Protein AF-A0A538P2T9-F1 (afdb_monomer)

pLDDT: mean 84.72, std 11.04, range [47.62, 96.12]

Solvent-accessible surface area (backbone atoms only — not comparable to full-atom values): 4036 Å² total; per-residue (Å²): 135,86,79,75,62,54,85,51,79,92,61,58,73,82,88,78,77,76,52,95,94,52,77,62,62,46,79,79,47,77,78,52,97,55,32,29,37,27,42,32,79,87,74,50,75,45,83,43,71,62,52,71,75,49,66,67,27,46,91,128

Secondary structure (DSSP, 8-state):
-------SGGGPPPPPPP-TT---EEEEEEEETTEEEEEETTS-EEEEE--HHHHTTS--

Mean predicted aligned error: 6.43 Å

Sequence (60 aa):
MGKRKVLSEANLKELVVPQEGELLGRVTKIEGGEHVVVKCVDGKVRLGRIRGKMKRRVWI

Foldseek 3Di:
DDDAACPDPVPDDPDDDADVVDWDWDFDADPDPQWTWTQTPVRDIDIDGDDPVCVVHDDD

Radius of gyration: 13.16 Å; Cα contacts (8 Å, |Δi|>4): 64; chains: 1; bounding box: 31×24×31 Å

Structure (mmCIF, N/CA/C/O backbone):
data_AF-A0A538P2T9-F1
#
_entry.id   AF-A0A538P2T9-F1
#
loop_
_atom_site.group_PDB
_atom_site.id
_atom_site.type_symbol
_atom_site.label_atom_id
_atom_site.label_alt_id
_atom_site.label_comp_id
_atom_site.label_asym_id
_atom_site.label_entity_id
_atom_site.label_seq_id
_atom_site.pdbx_PDB_ins_code
_atom_site.Cartn_x
_atom_site.Cartn_y
_atom_site.Cartn_z
_atom_site.occupancy
_atom_site.B_iso_or_equiv
_atom_site.auth_seq_id
_atom_site.auth_comp_id
_atom_site.auth_asym_id
_atom_site.auth_atom_id
_atom_site.pdbx_PDB_model_num
ATOM 1 N N . MET A 1 1 ? 19.961 -7.000 -16.546 1.00 47.62 1 MET A N 1
ATOM 2 C CA . MET A 1 1 ? 18.681 -6.725 -17.242 1.00 47.62 1 MET A CA 1
ATOM 3 C C . MET A 1 1 ? 17.885 -5.680 -16.450 1.00 47.62 1 MET A C 1
ATOM 5 O O . MET A 1 1 ? 17.271 -6.005 -15.436 1.00 47.62 1 MET A O 1
ATOM 9 N N . GLY A 1 2 ? 18.015 -4.398 -16.811 1.00 55.94 2 GLY A N 1
ATOM 10 C CA . GLY A 1 2 ? 17.440 -3.272 -16.061 1.00 55.94 2 GLY A CA 1
ATOM 11 C C . GLY A 1 2 ? 15.910 -3.292 -16.084 1.00 55.94 2 GLY A C 1
ATOM 12 O O . GLY A 1 2 ? 15.299 -3.485 -17.129 1.00 55.94 2 GLY A O 1
ATOM 13 N N . LYS A 1 3 ? 15.269 -3.146 -14.921 1.00 61.44 3 LYS A N 1
ATOM 14 C CA . LYS A 1 3 ? 13.804 -3.200 -14.815 1.00 61.44 3 LYS A CA 1
ATOM 15 C C . LYS A 1 3 ? 13.221 -1.840 -15.221 1.00 61.44 3 LYS A C 1
ATOM 17 O O . LYS A 1 3 ? 13.475 -0.855 -14.538 1.00 61.44 3 LYS A O 1
ATOM 22 N N . ARG A 1 4 ? 12.454 -1.820 -16.318 1.00 67.56 4 ARG A N 1
ATOM 23 C CA . ARG A 1 4 ? 11.808 -0.637 -16.918 1.00 67.56 4 ARG A CA 1
ATOM 24 C C . ARG A 1 4 ? 10.937 0.095 -15.884 1.00 67.56 4 ARG A C 1
ATOM 26 O O . ARG A 1 4 ? 10.143 -0.549 -15.193 1.00 67.56 4 ARG A O 1
ATOM 33 N N . LYS A 1 5 ?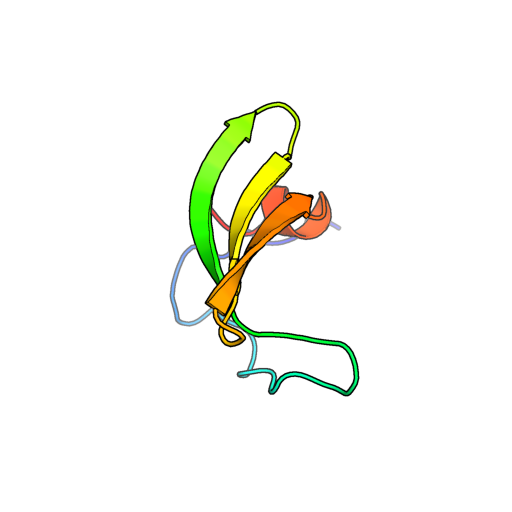 11.124 1.414 -15.751 1.00 67.00 5 LYS A N 1
ATOM 34 C CA . LYS A 1 5 ? 10.228 2.287 -14.977 1.00 67.00 5 LYS A CA 1
ATOM 35 C C . LYS A 1 5 ? 8.889 2.391 -15.707 1.00 67.00 5 LYS A C 1
ATOM 37 O O . LYS A 1 5 ? 8.873 2.443 -16.936 1.00 67.00 5 LYS A O 1
ATOM 42 N N . VAL A 1 6 ? 7.791 2.415 -14.960 1.00 73.19 6 VAL A N 1
ATOM 43 C CA . VAL A 1 6 ? 6.467 2.704 -15.516 1.00 73.19 6 VAL A CA 1
ATOM 44 C C . VAL A 1 6 ? 6.368 4.223 -15.625 1.00 73.19 6 VAL A C 1
ATOM 46 O O . VAL A 1 6 ? 6.304 4.907 -14.610 1.00 73.19 6 VAL A O 1
ATOM 49 N N . LEU A 1 7 ? 6.472 4.740 -16.851 1.00 69.50 7 LEU A N 1
ATOM 50 C CA . LEU A 1 7 ? 6.463 6.181 -17.143 1.00 69.50 7 LEU A CA 1
ATOM 51 C C . LEU A 1 7 ? 5.131 6.652 -17.748 1.00 69.50 7 LEU A C 1
ATOM 53 O O . LEU A 1 7 ? 4.834 7.837 -17.697 1.00 69.50 7 LEU A O 1
ATOM 57 N N . SER A 1 8 ? 4.344 5.740 -18.323 1.00 71.56 8 SER A N 1
ATOM 58 C CA . SER A 1 8 ? 3.055 6.033 -18.956 1.00 71.56 8 SER A CA 1
ATOM 59 C C . SER A 1 8 ? 2.069 4.884 -18.755 1.00 71.56 8 SER A C 1
ATOM 61 O O . SER A 1 8 ? 2.487 3.740 -18.546 1.00 71.56 8 SER A O 1
ATOM 63 N N . GLU A 1 9 ? 0.772 5.181 -18.858 1.00 69.94 9 GLU A N 1
ATOM 64 C CA . GLU A 1 9 ? -0.321 4.211 -18.688 1.00 69.94 9 GLU A CA 1
ATOM 65 C C . GLU A 1 9 ? -0.221 3.019 -19.652 1.00 69.94 9 GLU A C 1
ATOM 67 O O . GLU A 1 9 ? -0.525 1.895 -19.269 1.00 69.94 9 GLU A O 1
ATOM 72 N N . ALA A 1 10 ? 0.341 3.215 -20.851 1.00 70.38 10 ALA A N 1
ATOM 73 C CA . ALA A 1 10 ? 0.603 2.145 -21.822 1.00 70.38 10 ALA A CA 1
ATOM 74 C C . ALA A 1 10 ? 1.588 1.064 -21.325 1.00 70.38 10 ALA A C 1
ATOM 76 O O . ALA A 1 10 ? 1.694 -0.003 -21.923 1.00 70.38 10 ALA A O 1
ATOM 77 N N . ASN A 1 11 ? 2.336 1.335 -20.250 1.00 68.25 11 ASN A N 1
ATOM 78 C CA . ASN A 1 11 ? 3.253 0.382 -19.620 1.00 68.25 11 ASN A CA 1
ATOM 79 C C . ASN A 1 11 ? 2.685 -0.225 -18.324 1.00 68.25 11 ASN A C 1
ATOM 81 O O . ASN A 1 11 ? 3.422 -0.898 -17.592 1.00 68.25 11 ASN A O 1
ATOM 85 N N . LEU A 1 12 ? 1.415 0.041 -18.000 1.00 70.62 12 LEU A N 1
ATOM 86 C CA . LEU A 1 12 ? 0.745 -0.606 -16.880 1.00 70.62 12 LEU A CA 1
ATOM 87 C C . LEU A 1 12 ? 0.541 -2.087 -17.198 1.00 70.62 12 LEU A C 1
ATOM 89 O O . LEU A 1 12 ? 0.254 -2.481 -18.325 1.00 70.62 12 LEU A O 1
ATOM 93 N N . LYS A 1 13 ? 0.737 -2.923 -16.180 1.00 71.56 13 LYS A N 1
ATOM 94 C CA . LYS A 1 13 ? 0.341 -4.326 -16.267 1.00 71.56 13 LYS A CA 1
ATOM 95 C C . LYS A 1 13 ? -1.181 -4.429 -16.262 1.00 71.56 13 LYS A C 1
ATOM 97 O O . LYS A 1 13 ? -1.853 -3.528 -15.765 1.00 71.56 13 LYS A O 1
ATOM 102 N N . GLU A 1 14 ? -1.682 -5.560 -16.748 1.00 80.12 14 GLU A N 1
ATOM 103 C CA . GLU A 1 14 ? -3.082 -5.950 -16.593 1.00 80.12 14 GLU A CA 1
ATOM 104 C C . GLU A 1 14 ? -3.550 -5.790 -15.140 1.00 80.12 14 GLU A C 1
ATOM 106 O O . GLU A 1 14 ? -2.786 -6.007 -14.190 1.00 80.12 14 GLU A O 1
ATOM 111 N N . LEU A 1 15 ? -4.810 -5.380 -14.990 1.00 80.25 15 LEU A N 1
ATOM 112 C CA . LEU A 1 15 ? -5.467 -5.220 -13.699 1.00 80.25 15 LEU A CA 1
ATOM 113 C C . LEU A 1 15 ? -5.472 -6.560 -12.959 1.00 80.25 15 LEU A C 1
ATOM 115 O O . LEU A 1 15 ? -5.972 -7.562 -13.463 1.00 80.25 15 LEU A O 1
ATOM 119 N N . VAL A 1 16 ? -4.922 -6.562 -11.746 1.00 82.75 16 VAL A N 1
ATOM 120 C CA . VAL A 1 16 ? -4.916 -7.734 -10.869 1.00 82.75 16 VAL A CA 1
ATOM 121 C C . VAL A 1 16 ? -6.030 -7.564 -9.847 1.00 82.75 16 VAL A C 1
ATOM 123 O O . VAL A 1 16 ? -6.047 -6.579 -9.106 1.00 82.75 16 VAL A O 1
ATOM 126 N N . VAL A 1 17 ? -6.959 -8.517 -9.813 1.00 87.19 17 VAL A N 1
ATOM 127 C CA . VAL A 1 17 ? -7.966 -8.605 -8.751 1.00 87.19 17 VAL A CA 1
ATOM 128 C C . VAL A 1 17 ? -7.326 -9.154 -7.469 1.00 87.19 17 VAL A C 1
ATOM 130 O O . VAL A 1 17 ? -6.459 -10.028 -7.564 1.00 87.19 17 VAL A O 1
ATOM 133 N N . PRO A 1 18 ? -7.705 -8.646 -6.282 1.00 88.38 18 PRO A N 1
ATOM 134 C CA . PRO A 1 18 ? -7.151 -9.123 -5.019 1.00 88.38 18 PRO A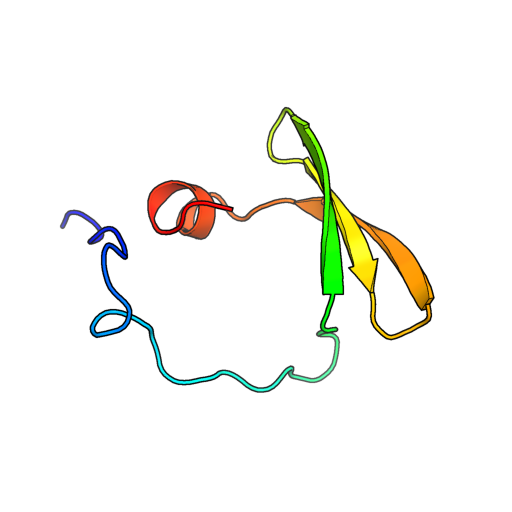 CA 1
ATOM 135 C C . PRO A 1 18 ? -7.459 -10.611 -4.822 1.00 88.38 18 PRO A C 1
ATOM 137 O O . PRO A 1 18 ? -8.584 -11.055 -5.055 1.00 88.38 18 PRO A O 1
ATOM 140 N N . GLN A 1 19 ? -6.450 -11.368 -4.398 1.00 91.31 19 GLN A N 1
ATOM 141 C CA . GLN A 1 19 ? -6.592 -12.783 -4.053 1.00 91.31 19 GLN A CA 1
ATOM 142 C C . GLN A 1 19 ? -6.976 -12.965 -2.579 1.00 91.31 19 GLN A C 1
ATOM 144 O O . GLN A 1 19 ? -7.059 -12.006 -1.809 1.00 91.31 19 GLN A O 1
ATOM 149 N N . GLU A 1 20 ? -7.212 -14.209 -2.170 1.00 88.88 20 GLU A N 1
ATOM 150 C CA . GLU A 1 20 ? -7.480 -14.540 -0.774 1.00 88.88 20 GLU A CA 1
ATOM 151 C C .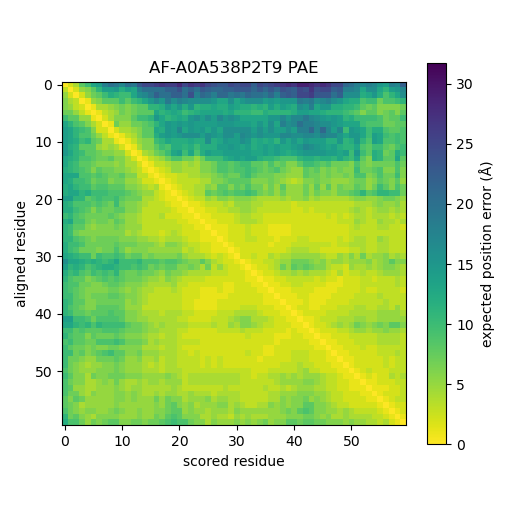 GLU A 1 20 ? -6.323 -14.065 0.126 1.00 88.88 20 GLU A C 1
ATOM 153 O O . GLU A 1 20 ? -5.155 -14.383 -0.101 1.00 88.88 20 GLU A O 1
ATOM 158 N N . GLY A 1 21 ? -6.645 -13.236 1.123 1.00 88.12 21 GLY A N 1
ATOM 159 C CA . GLY A 1 21 ? -5.660 -12.592 1.999 1.00 88.12 21 GLY A CA 1
ATOM 160 C C . GLY A 1 21 ? -5.112 -11.247 1.501 1.00 88.12 21 GLY A C 1
ATOM 161 O O . GLY A 1 21 ? -4.361 -10.597 2.230 1.00 88.12 21 GLY A O 1
ATOM 162 N N . GLU A 1 22 ? -5.502 -10.781 0.312 1.00 90.56 22 GLU A N 1
ATOM 163 C CA . GLU A 1 22 ? -5.189 -9.438 -0.178 1.00 90.56 22 GLU A CA 1
ATOM 164 C C . GLU A 1 22 ? -6.376 -8.486 -0.000 1.00 90.56 22 GLU A C 1
ATOM 166 O O . GLU A 1 22 ? -7.542 -8.843 -0.150 1.00 90.56 22 GLU A O 1
ATOM 171 N N . LEU A 1 23 ? -6.069 -7.231 0.322 1.00 91.19 23 LEU A N 1
ATOM 172 C CA . LEU A 1 23 ? -7.057 -6.179 0.530 1.00 91.19 23 LEU A CA 1
ATOM 173 C C . LEU A 1 23 ? -6.644 -4.940 -0.248 1.00 91.19 23 LEU A C 1
ATOM 175 O O . LEU A 1 23 ? -5.476 -4.541 -0.245 1.00 91.19 23 LEU A O 1
ATOM 179 N N . LEU A 1 24 ? -7.627 -4.290 -0.862 1.00 91.88 24 LEU A N 1
ATOM 180 C CA . LEU A 1 24 ? -7.427 -2.972 -1.442 1.00 91.88 24 LEU A CA 1
ATOM 181 C C . LEU A 1 24 ? -7.286 -1.935 -0.322 1.00 91.88 24 LEU A C 1
ATOM 183 O O . LEU A 1 24 ? -7.883 -2.042 0.755 1.00 91.88 24 LEU A O 1
ATOM 187 N N . GLY A 1 25 ? -6.488 -0.906 -0.577 1.00 92.88 25 GLY A N 1
ATOM 188 C CA . GLY A 1 25 ? -6.284 0.170 0.376 1.00 92.88 25 GLY A CA 1
ATOM 189 C C . GLY A 1 25 ? -5.730 1.424 -0.277 1.00 92.88 25 GLY A C 1
ATOM 190 O O . GLY A 1 25 ? -5.074 1.365 -1.316 1.00 92.88 25 GLY A O 1
ATOM 191 N N . ARG A 1 26 ? -6.006 2.567 0.350 1.00 93.19 26 ARG A N 1
ATOM 192 C CA . ARG A 1 26 ? -5.511 3.878 -0.072 1.00 93.19 26 ARG A CA 1
ATOM 193 C C . ARG A 1 26 ? -4.411 4.337 0.872 1.00 93.19 26 ARG A C 1
ATOM 195 O O . ARG A 1 26 ? -4.606 4.340 2.088 1.00 93.19 26 ARG A O 1
ATOM 202 N N . VAL A 1 27 ? -3.267 4.728 0.318 1.00 93.38 27 VAL A N 1
ATOM 203 C CA . VAL A 1 27 ? -2.176 5.324 1.098 1.00 93.38 27 VAL A CA 1
ATOM 204 C C . VAL A 1 27 ? -2.639 6.680 1.627 1.00 93.38 27 VAL A C 1
ATOM 206 O O . VAL A 1 27 ? -3.150 7.499 0.865 1.00 93.38 27 VAL A O 1
ATOM 209 N N . THR A 1 28 ? -2.491 6.901 2.931 1.00 93.88 28 THR A N 1
ATOM 210 C CA . THR A 1 28 ? -2.833 8.167 3.593 1.00 93.88 28 THR A CA 1
ATOM 211 C C . THR A 1 28 ? -1.597 8.984 3.943 1.00 93.88 28 THR A C 1
ATOM 213 O O . THR A 1 28 ? -1.636 10.206 3.843 1.00 93.88 28 THR A O 1
ATOM 216 N N . LYS A 1 29 ? -0.499 8.331 4.345 1.00 93.19 29 LYS A N 1
ATOM 217 C CA . LYS A 1 29 ? 0.752 8.994 4.733 1.00 93.19 29 LYS A CA 1
ATOM 218 C C . LYS A 1 29 ? 1.964 8.098 4.474 1.00 93.19 29 LYS A C 1
ATOM 220 O O . LYS A 1 29 ? 1.872 6.876 4.581 1.00 93.19 29 LYS A O 1
ATOM 225 N N . ILE A 1 30 ? 3.104 8.708 4.156 1.00 92.81 30 ILE A N 1
ATOM 226 C CA . ILE A 1 30 ? 4.406 8.037 4.057 1.00 92.81 30 ILE A CA 1
ATOM 227 C C . ILE A 1 30 ? 5.195 8.361 5.332 1.00 92.81 30 ILE A C 1
ATOM 229 O O . ILE A 1 30 ? 5.471 9.527 5.596 1.00 92.81 30 ILE A O 1
ATOM 233 N N . GLU A 1 31 ? 5.553 7.343 6.119 1.00 90.38 31 GLU A N 1
ATOM 234 C CA . GLU A 1 31 ? 6.301 7.511 7.385 1.00 90.38 31 GLU A CA 1
ATOM 235 C C . GLU A 1 31 ? 7.825 7.475 7.179 1.00 90.38 31 GLU A C 1
ATOM 237 O O . GLU A 1 31 ? 8.597 7.752 8.091 1.00 90.38 31 GLU A O 1
ATOM 242 N N . GLY A 1 32 ? 8.279 7.147 5.967 1.00 87.25 32 GLY A N 1
ATOM 243 C CA . GLY A 1 32 ? 9.696 6.977 5.657 1.00 87.25 32 GLY A CA 1
ATOM 244 C C . GLY A 1 32 ? 10.174 5.540 5.876 1.00 87.25 32 GLY A C 1
ATOM 245 O O . GLY A 1 32 ? 9.423 4.657 6.286 1.00 87.25 32 GLY A O 1
ATOM 246 N N . GLY A 1 33 ? 11.421 5.252 5.491 1.00 87.94 33 GLY A N 1
ATOM 247 C CA . GLY A 1 33 ? 11.993 3.905 5.641 1.00 87.94 33 GLY A CA 1
ATOM 248 C C . GLY A 1 33 ? 11.203 2.789 4.938 1.00 87.94 33 GLY A C 1
ATOM 249 O O . GLY A 1 33 ? 11.194 1.665 5.418 1.00 87.94 33 GLY A O 1
ATOM 250 N N . GLU A 1 34 ? 10.529 3.095 3.819 1.00 88.31 34 GLU A N 1
ATOM 251 C CA . GLU A 1 34 ? 9.636 2.184 3.069 1.00 88.31 34 GLU A CA 1
ATOM 252 C C . GLU A 1 34 ? 8.290 1.859 3.740 1.00 88.31 34 GLU A C 1
ATOM 254 O O . GLU A 1 34 ? 7.528 1.056 3.195 1.00 88.31 34 GLU A O 1
ATOM 259 N N . HIS A 1 35 ? 7.971 2.500 4.865 1.00 92.75 35 HIS A N 1
ATOM 260 C CA . HIS A 1 35 ? 6.701 2.329 5.562 1.00 92.75 35 HIS A CA 1
ATOM 261 C C . HIS A 1 35 ? 5.674 3.378 5.129 1.00 92.75 35 HIS A C 1
ATOM 263 O O . HIS A 1 35 ? 5.980 4.563 4.961 1.00 92.75 35 HIS A O 1
ATOM 269 N N . VAL A 1 36 ? 4.436 2.922 4.954 1.00 94.81 36 VAL A N 1
ATOM 270 C CA . VAL A 1 36 ? 3.285 3.742 4.571 1.00 94.81 36 VAL A CA 1
ATOM 271 C C . VAL A 1 36 ? 2.082 3.402 5.432 1.00 94.81 36 VAL A C 1
ATOM 273 O O . VAL A 1 36 ? 1.845 2.241 5.754 1.00 94.81 36 VAL A O 1
ATOM 276 N N . VAL A 1 37 ? 1.297 4.409 5.780 1.00 95.25 37 VAL A N 1
ATOM 277 C CA . VAL A 1 37 ? -0.001 4.227 6.422 1.00 95.25 37 VAL A CA 1
ATOM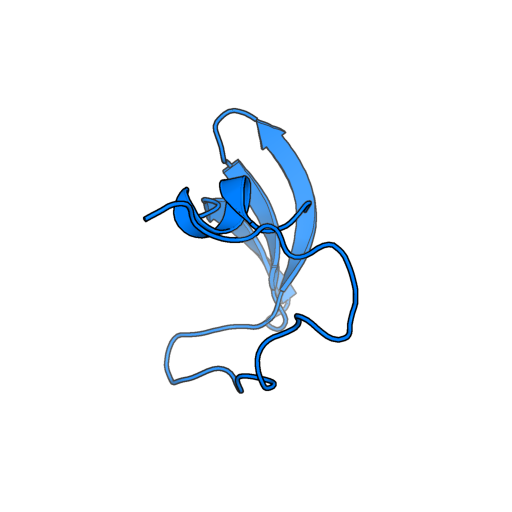 278 C C . VAL 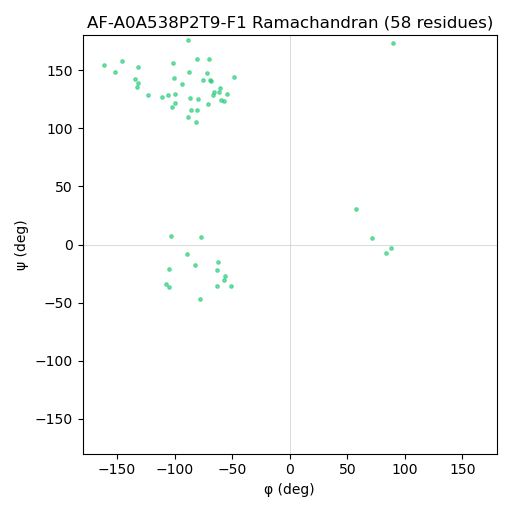A 1 37 ? -1.044 4.038 5.327 1.00 95.25 37 VAL A C 1
ATOM 280 O O . VAL A 1 37 ? -1.142 4.843 4.399 1.00 95.25 37 VAL A O 1
ATOM 283 N N . VAL A 1 38 ? -1.808 2.953 5.420 1.00 96.06 38 VAL A N 1
ATOM 284 C CA . VAL A 1 38 ? -2.820 2.569 4.434 1.00 96.06 38 VAL A CA 1
ATOM 285 C C . VAL A 1 38 ? -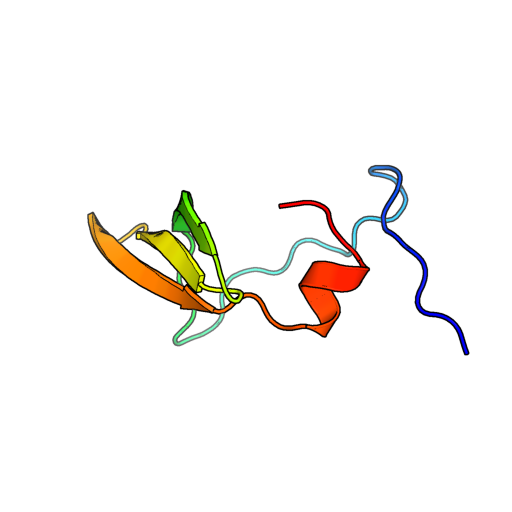4.165 2.432 5.128 1.00 96.06 38 VAL A C 1
ATOM 287 O O . VAL A 1 38 ? -4.289 1.718 6.124 1.00 96.06 38 VAL A O 1
ATOM 290 N N . LYS A 1 39 ? -5.187 3.090 4.578 1.00 96.12 39 LYS A N 1
ATOM 291 C CA . LYS A 1 39 ? -6.587 2.858 4.934 1.00 96.12 39 LYS A CA 1
ATOM 292 C C . LYS A 1 39 ? -7.135 1.749 4.042 1.00 96.12 39 LYS A C 1
ATOM 294 O O . LYS A 1 39 ? -7.285 1.942 2.836 1.00 96.12 39 LYS A O 1
ATOM 299 N N . CYS A 1 40 ? -7.381 0.586 4.628 1.00 94.56 40 CYS A N 1
ATOM 300 C CA 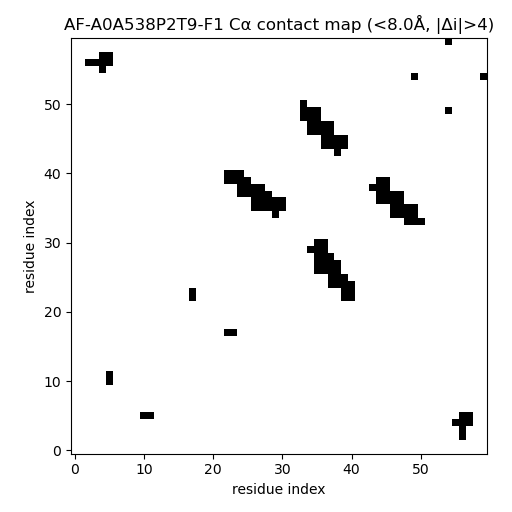. CYS A 1 40 ? -7.896 -0.585 3.929 1.00 94.56 40 CYS A CA 1
ATOM 301 C C . CYS A 1 40 ? -9.419 -0.496 3.737 1.00 94.56 40 CYS A C 1
ATOM 303 O O . CYS A 1 40 ? -10.109 0.235 4.453 1.00 94.56 40 CYS A O 1
ATOM 305 N N . VAL A 1 41 ? -9.947 -1.259 2.777 1.00 93.25 41 VAL A N 1
ATOM 306 C CA . VAL A 1 41 ? -11.396 -1.325 2.492 1.00 93.25 41 VAL A CA 1
ATOM 307 C C . VAL A 1 41 ? -12.236 -1.871 3.647 1.00 93.25 41 VAL A C 1
ATOM 309 O O . VAL A 1 41 ? -13.413 -1.554 3.742 1.00 93.25 41 VAL A O 1
ATOM 312 N N . ASP A 1 42 ? -11.633 -2.624 4.565 1.00 92.94 42 ASP A N 1
ATOM 313 C CA . ASP A 1 42 ? -12.284 -3.120 5.784 1.00 92.94 42 ASP A CA 1
ATOM 314 C C . ASP A 1 42 ? -12.422 -2.048 6.885 1.00 92.94 42 ASP A C 1
ATOM 316 O O . ASP A 1 42 ? -12.797 -2.352 8.016 1.00 92.94 42 ASP A O 1
ATOM 320 N N . GLY A 1 43 ? -12.074 -0.793 6.579 1.00 92.88 43 GLY A N 1
ATOM 321 C CA . GLY A 1 43 ? -12.176 0.351 7.484 1.00 92.88 43 GLY A CA 1
ATOM 322 C C . GLY A 1 43 ? -10.999 0.508 8.448 1.00 92.88 43 GLY A C 1
ATOM 323 O O . GLY A 1 43 ? -10.900 1.538 9.115 1.00 92.88 43 GLY A O 1
ATOM 324 N N . LYS A 1 44 ? -10.074 -0.456 8.506 1.00 94.81 44 LYS A N 1
ATOM 325 C CA . LYS A 1 44 ? -8.917 -0.407 9.407 1.00 94.81 44 LYS A CA 1
ATOM 326 C C . LYS A 1 44 ? -7.740 0.326 8.767 1.00 94.81 44 LYS A C 1
ATOM 328 O O . LYS A 1 44 ? -7.510 0.265 7.557 1.00 94.81 44 LYS A O 1
ATOM 333 N N . VAL A 1 45 ? -6.956 0.994 9.609 1.00 95.56 45 VAL A N 1
ATOM 334 C CA . VAL A 1 45 ? -5.702 1.646 9.218 1.00 95.56 45 VAL A CA 1
ATOM 335 C C . VAL A 1 45 ? -4.538 0.746 9.612 1.00 95.56 45 VAL A C 1
ATOM 337 O O . VAL A 1 45 ? -4.477 0.269 10.744 1.00 95.56 45 VAL A O 1
ATOM 340 N N . ARG A 1 46 ? -3.628 0.484 8.672 1.00 94.56 46 ARG A N 1
ATOM 341 C CA . ARG A 1 46 ? -2.479 -0.411 8.862 1.00 94.56 46 ARG A CA 1
ATOM 342 C C . ARG A 1 46 ? -1.192 0.238 8.382 1.00 94.56 46 ARG A C 1
ATOM 344 O O . ARG A 1 46 ? -1.208 1.044 7.452 1.00 94.56 46 ARG A O 1
ATOM 351 N N . LEU A 1 47 ? -0.074 -0.172 8.975 1.00 94.44 47 LEU A N 1
ATOM 352 C CA . LEU A 1 47 ? 1.251 0.133 8.450 1.00 94.44 47 LEU A CA 1
ATOM 353 C C . LEU A 1 47 ? 1.626 -0.924 7.402 1.00 94.44 47 LEU A C 1
ATOM 355 O O . LEU A 1 47 ? 1.738 -2.109 7.710 1.00 94.44 47 LEU A O 1
ATOM 359 N N . GLY A 1 48 ? 1.790 -0.496 6.157 1.00 93.44 48 GLY A N 1
ATOM 360 C CA . GLY A 1 48 ? 2.274 -1.313 5.053 1.00 93.44 48 GLY A CA 1
ATOM 361 C C . GLY A 1 48 ? 3.744 -1.037 4.752 1.00 93.44 48 GLY A C 1
ATOM 362 O O . GLY A 1 48 ? 4.254 0.051 5.017 1.00 93.44 48 GLY A O 1
ATOM 363 N N . ARG A 1 49 ? 4.424 -2.014 4.145 1.00 93.56 49 ARG A N 1
ATOM 364 C CA . ARG A 1 49 ? 5.787 -1.854 3.621 1.00 93.56 49 ARG A CA 1
ATOM 365 C C . ARG A 1 49 ? 5.783 -1.901 2.099 1.00 93.56 49 ARG A C 1
ATOM 3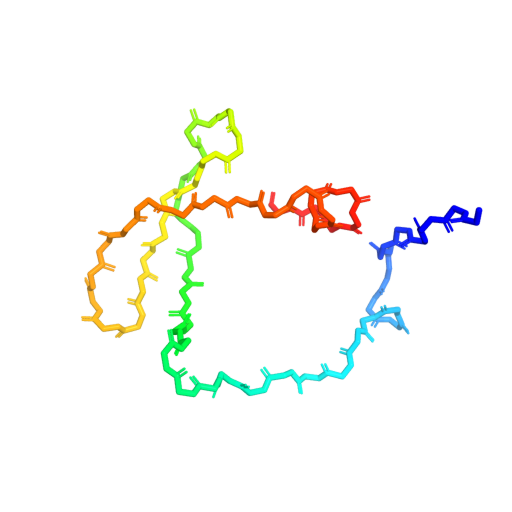67 O O . ARG A 1 49 ? 5.321 -2.878 1.505 1.00 93.56 49 ARG A O 1
ATOM 374 N N . ILE A 1 50 ? 6.360 -0.889 1.457 1.00 92.12 50 ILE A N 1
ATOM 375 C CA . ILE A 1 50 ? 6.524 -0.870 0.002 1.00 92.12 50 ILE A CA 1
ATOM 376 C C . ILE A 1 50 ? 7.595 -1.895 -0.384 1.00 92.12 50 ILE A C 1
ATOM 378 O O . ILE A 1 50 ? 8.756 -1.799 0.009 1.00 92.12 50 ILE A O 1
ATOM 382 N N . ARG A 1 51 ? 7.233 -2.879 -1.215 1.00 89.06 51 ARG A N 1
ATOM 383 C CA . ARG A 1 51 ? 8.207 -3.840 -1.757 1.00 89.06 51 ARG A CA 1
ATOM 384 C C . ARG A 1 51 ? 9.253 -3.082 -2.583 1.00 89.06 51 ARG A C 1
ATOM 386 O O . ARG A 1 51 ? 8.897 -2.364 -3.515 1.00 89.06 51 ARG A O 1
ATOM 393 N N . GLY A 1 52 ? 10.546 -3.327 -2.361 1.00 87.62 52 GLY A N 1
ATOM 394 C CA . GLY A 1 52 ? 11.623 -2.635 -3.092 1.00 87.62 52 GLY A CA 1
ATOM 395 C C . GLY A 1 52 ? 11.548 -2.757 -4.626 1.00 87.62 52 GLY A C 1
ATOM 396 O O . GLY A 1 52 ? 11.965 -1.851 -5.349 1.00 87.62 52 GLY A O 1
ATOM 397 N N . LYS A 1 53 ? 10.946 -3.840 -5.154 1.00 86.81 53 LYS A N 1
ATOM 398 C CA . LYS A 1 53 ? 10.656 -3.979 -6.597 1.00 86.81 53 LYS A CA 1
ATOM 399 C C . LYS A 1 53 ? 9.673 -2.910 -7.103 1.00 86.81 53 LYS A C 1
ATOM 401 O O . LYS A 1 53 ? 9.814 -2.486 -8.243 1.00 86.81 53 LYS A O 1
ATOM 406 N N . MET A 1 54 ? 8.698 -2.512 -6.285 1.00 85.88 54 MET A N 1
ATOM 407 C CA . MET A 1 54 ? 7.675 -1.511 -6.601 1.00 85.88 54 MET A CA 1
ATOM 408 C C . MET A 1 54 ? 8.245 -0.096 -6.489 1.00 85.88 54 MET A C 1
ATOM 410 O O . MET A 1 54 ? 8.157 0.652 -7.455 1.00 85.88 54 MET A O 1
ATOM 414 N N . LYS A 1 55 ? 8.966 0.202 -5.398 1.00 83.62 55 LYS A N 1
ATOM 415 C CA . LYS A 1 55 ? 9.650 1.489 -5.162 1.00 83.62 55 LYS A CA 1
ATOM 416 C C . LYS A 1 55 ? 10.538 1.940 -6.330 1.00 83.62 55 LYS A C 1
ATOM 418 O O . LYS A 1 55 ? 10.657 3.122 -6.612 1.00 83.62 55 LYS A O 1
ATOM 423 N N . ARG A 1 56 ? 11.192 0.994 -7.016 1.00 84.00 56 ARG A N 1
ATOM 424 C CA . ARG A 1 56 ? 12.064 1.290 -8.170 1.00 84.00 56 ARG A CA 1
ATOM 425 C C . ARG A 1 56 ? 11.311 1.477 -9.491 1.00 84.00 56 ARG A C 1
ATOM 427 O O . ARG A 1 56 ? 11.912 1.953 -10.450 1.00 84.00 56 ARG A O 1
ATOM 434 N N . ARG A 1 57 ? 10.056 1.027 -9.575 1.00 83.31 57 ARG A N 1
ATOM 435 C CA . ARG A 1 57 ? 9.277 0.938 -10.821 1.00 83.31 57 ARG A CA 1
ATOM 436 C C . ARG A 1 57 ? 8.170 1.975 -10.921 1.00 83.31 57 ARG A C 1
ATOM 438 O O . ARG A 1 57 ? 7.877 2.387 -12.037 1.00 83.31 57 ARG A O 1
ATOM 445 N N . VAL A 1 58 ? 7.562 2.328 -9.794 1.00 81.00 58 VAL A N 1
ATOM 446 C CA . VAL A 1 58 ? 6.359 3.157 -9.709 1.00 81.00 58 VAL A CA 1
ATOM 447 C C . VAL A 1 58 ? 6.597 4.224 -8.648 1.00 81.00 58 VAL A C 1
ATOM 449 O O . VAL A 1 58 ? 7.141 3.920 -7.585 1.00 81.00 58 VAL A O 1
ATOM 452 N N . TRP A 1 59 ? 6.219 5.462 -8.960 1.00 78.62 59 TRP A N 1
ATOM 453 C CA . TRP A 1 59 ? 6.138 6.530 -7.971 1.00 78.62 59 TRP A CA 1
ATOM 454 C C . TRP A 1 59 ? 4.831 6.352 -7.197 1.00 78.62 59 TRP A C 1
ATOM 456 O O . TRP A 1 59 ? 3.774 6.235 -7.814 1.00 78.62 59 TRP A O 1
ATOM 466 N N . ILE A 1 60 ? 4.927 6.269 -5.871 1.00 77.94 60 ILE A N 1
ATOM 467 C CA . ILE A 1 60 ? 3.790 6.145 -4.948 1.00 77.94 60 ILE A CA 1
ATOM 468 C C . ILE A 1 60 ? 3.581 7.481 -4.250 1.00 77.94 60 ILE A C 1
ATOM 470 O O . ILE A 1 60 ? 4.613 8.075 -3.859 1.00 77.94 60 ILE A O 1
#

Nearest PDB structures (foldseek):
  8ppl-assembly1_Iq  TM=9.042E-01  e=8.202E-03  Homo sapiens
  7zag-assembly1_6  TM=9.574E-01  e=1.981E-02  Pyrococcus abyssi GE5
  6zp4-assembly1_G  TM=9.167E-01  e=1.540E-02  Homo sapiens
  8s8d-assembly1_i  TM=8.511E-01  e=9.30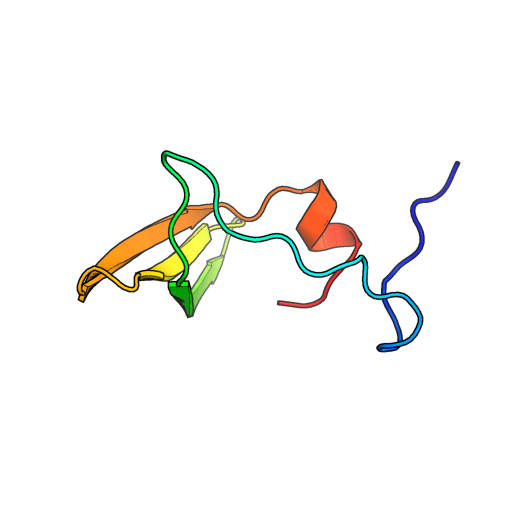3E-03  Saccharomyces cerevisiae S288C
  2dgy-assembly1_A  TM=7.156E-01  e=2.039E-01  Homo sapiens